Protein AF-A0AAD9P3S7-F1 (afdb_monomer_lite)

Structure (mmCIF, N/CA/C/O backbone):
data_AF-A0AAD9P3S7-F1
#
_entry.id   AF-A0AAD9P3S7-F1
#
loop_
_atom_site.group_PDB
_atom_site.id
_atom_site.type_symbol
_atom_site.label_atom_id
_atom_site.label_alt_id
_atom_site.label_comp_id
_atom_site.label_asym_id
_atom_site.label_entity_id
_atom_site.label_seq_id
_atom_site.pdbx_PDB_ins_code
_atom_site.Cartn_x
_atom_site.Cartn_y
_atom_site.Cartn_z
_atom_site.occupancy
_atom_site.B_iso_or_equiv
_atom_site.auth_seq_id
_atom_site.auth_comp_id
_atom_site.auth_asym_id
_atom_site.auth_atom_id
_atom_site.pdbx_PDB_model_num
ATOM 1 N N . MET A 1 1 ? -13.751 2.214 -25.061 1.00 39.78 1 MET A N 1
ATOM 2 C CA . MET A 1 1 ? -12.889 2.658 -26.178 1.00 39.78 1 MET A CA 1
ATOM 3 C C . MET A 1 1 ? -12.072 3.816 -25.628 1.00 39.78 1 MET A C 1
ATOM 5 O O . MET A 1 1 ? -12.679 4.724 -25.102 1.00 39.78 1 MET A O 1
ATOM 9 N N . GLU A 1 2 ? -10.754 3.856 -25.537 1.00 40.84 2 GLU A N 1
ATOM 10 C CA . GLU A 1 2 ? -9.683 3.077 -26.134 1.00 40.84 2 GLU A CA 1
ATOM 11 C C . GLU A 1 2 ? -8.422 3.436 -25.329 1.00 40.84 2 GLU A C 1
ATOM 13 O O . GLU A 1 2 ? -8.126 4.610 -25.115 1.00 40.84 2 GLU A O 1
ATOM 18 N N . GLN A 1 3 ? -7.712 2.440 -24.798 1.00 38.59 3 GLN A N 1
ATOM 19 C CA . GLN A 1 3 ? -6.448 2.679 -24.104 1.00 38.59 3 GLN A CA 1
ATOM 20 C C . GLN A 1 3 ? -5.392 3.039 -25.154 1.00 38.59 3 GLN A C 1
ATOM 22 O O . GLN A 1 3 ? -4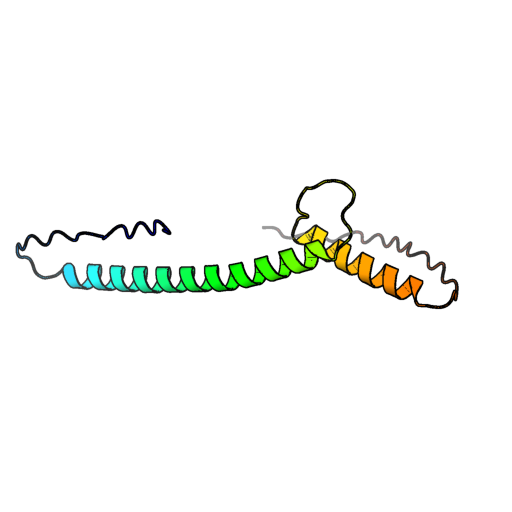.969 2.169 -25.916 1.00 38.59 3 GLN A O 1
ATOM 27 N N . GLN A 1 4 ? -4.924 4.290 -25.170 1.00 42.00 4 GLN A N 1
ATOM 28 C CA . GLN A 1 4 ? -3.749 4.699 -25.943 1.00 42.00 4 GLN A CA 1
ATOM 29 C C . GLN A 1 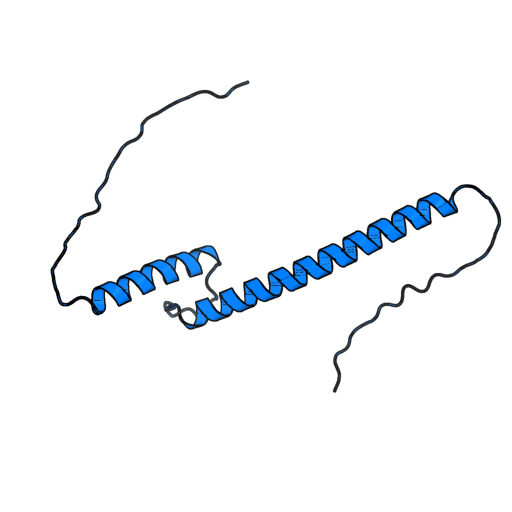4 ? -2.487 4.058 -25.354 1.00 42.00 4 GLN A C 1
ATOM 31 O O . GLN A 1 4 ? -1.746 4.643 -24.566 1.00 42.00 4 GLN A O 1
ATOM 36 N N . LYS A 1 5 ? -2.224 2.815 -25.754 1.00 47.53 5 LYS A N 1
ATOM 37 C CA . LYS A 1 5 ? -0.906 2.198 -25.631 1.00 47.53 5 LYS A CA 1
ATOM 38 C C . LYS A 1 5 ? -0.069 2.715 -26.792 1.00 47.53 5 LYS A C 1
ATOM 40 O O . LYS A 1 5 ? -0.113 2.165 -27.889 1.00 47.53 5 LYS A O 1
ATOM 45 N N . THR A 1 6 ? 0.694 3.782 -26.563 1.00 54.09 6 THR A N 1
ATOM 46 C CA . THR A 1 6 ? 1.709 4.226 -27.522 1.00 54.09 6 THR A CA 1
ATOM 47 C C . THR A 1 6 ? 2.832 3.193 -27.559 1.00 54.09 6 THR A C 1
ATOM 49 O O . THR A 1 6 ? 3.818 3.232 -26.826 1.00 54.09 6 THR A O 1
ATOM 52 N N . ASN A 1 7 ? 2.657 2.211 -28.436 1.00 45.28 7 ASN A N 1
ATOM 53 C CA . ASN A 1 7 ? 3.699 1.293 -28.842 1.00 45.28 7 ASN A CA 1
ATOM 54 C C . ASN A 1 7 ? 4.679 2.103 -29.704 1.00 45.28 7 ASN A C 1
ATOM 56 O O . ASN A 1 7 ? 4.543 2.166 -30.926 1.00 45.28 7 ASN A O 1
ATOM 60 N N . ARG A 1 8 ? 5.623 2.817 -29.069 1.00 48.72 8 ARG A N 1
ATOM 61 C CA . ARG A 1 8 ? 6.736 3.465 -29.777 1.00 48.72 8 ARG A CA 1
ATOM 62 C C . ARG A 1 8 ? 7.598 2.365 -30.389 1.00 48.72 8 ARG A C 1
ATOM 64 O O . ARG A 1 8 ? 8.541 1.866 -29.784 1.00 48.72 8 ARG A O 1
ATOM 71 N N . SER A 1 9 ? 7.204 1.971 -31.595 1.00 50.09 9 SER A N 1
ATOM 72 C CA . SER A 1 9 ? 7.928 1.094 -32.497 1.00 50.09 9 SER A CA 1
ATOM 73 C C . SER A 1 9 ? 9.327 1.665 -32.704 1.00 50.09 9 SER A C 1
ATOM 75 O O . SER A 1 9 ? 9.507 2.702 -33.346 1.00 50.09 9 SER A O 1
ATOM 77 N N . CYS A 1 10 ? 10.329 1.005 -32.128 1.00 46.06 10 CYS A N 1
ATOM 78 C CA . CYS A 1 10 ? 11.722 1.214 -32.486 1.00 46.06 10 CYS A CA 1
ATOM 79 C C . CYS A 1 10 ? 11.904 0.778 -33.947 1.00 46.06 10 CYS A C 1
ATOM 81 O O . CYS A 1 10 ? 12.257 -0.366 -34.227 1.00 46.06 10 CYS A O 1
ATOM 83 N N . ARG A 1 11 ? 11.643 1.685 -34.894 1.00 48.66 11 ARG A N 1
ATOM 84 C CA . ARG A 1 11 ? 11.984 1.503 -36.307 1.00 48.66 11 ARG A CA 1
ATOM 85 C C . ARG A 1 11 ? 13.507 1.470 -36.438 1.00 48.66 11 ARG A C 1
ATOM 87 O O . ARG A 1 11 ? 14.158 2.511 -36.481 1.00 48.66 11 ARG A O 1
ATOM 94 N N . ARG A 1 12 ? 14.087 0.271 -36.500 1.00 50.69 12 ARG A N 1
ATOM 95 C CA . ARG A 1 12 ? 15.478 0.078 -36.922 1.00 50.69 12 ARG A CA 1
ATOM 96 C C . ARG A 1 12 ? 15.569 0.265 -38.433 1.00 50.69 12 ARG A C 1
ATOM 98 O O . ARG A 1 12 ? 15.144 -0.598 -39.191 1.00 50.69 12 ARG A O 1
ATOM 105 N N . ARG A 1 13 ? 16.135 1.395 -38.863 1.00 44.91 13 ARG A N 1
ATOM 106 C CA . ARG A 1 13 ? 16.679 1.549 -40.217 1.00 44.91 13 ARG A CA 1
ATOM 107 C C . ARG A 1 13 ? 17.889 0.623 -40.344 1.00 44.91 13 ARG A C 1
ATOM 109 O O . ARG A 1 13 ? 18.887 0.826 -39.661 1.00 44.91 13 ARG A O 1
ATOM 116 N N . THR A 1 14 ? 17.794 -0.391 -41.194 1.00 49.28 14 THR A N 1
ATOM 117 C CA . THR A 1 14 ? 18.936 -1.203 -41.623 1.00 49.28 14 THR A CA 1
ATOM 118 C C . THR A 1 14 ? 19.428 -0.665 -42.963 1.00 49.28 14 THR A C 1
ATOM 120 O O . THR A 1 14 ? 18.857 -0.981 -44.002 1.00 49.28 14 THR A O 1
ATOM 123 N N . SER A 1 15 ? 20.470 0.165 -42.950 1.00 48.75 15 SER A N 1
ATOM 124 C CA . SER A 1 15 ? 21.284 0.430 -44.139 1.00 48.75 15 SER A CA 1
ATOM 125 C C . SER A 1 15 ? 22.529 -0.448 -44.055 1.00 48.75 15 SER A C 1
ATOM 127 O O . SER A 1 15 ? 23.376 -0.258 -43.182 1.00 48.75 15 SER A O 1
ATOM 129 N N . ALA A 1 16 ? 22.585 -1.454 -44.922 1.00 57.94 16 ALA A N 1
ATOM 130 C CA . ALA A 1 16 ? 23.720 -2.347 -45.069 1.00 57.94 16 ALA A CA 1
ATOM 131 C C . ALA A 1 16 ? 24.934 -1.586 -45.619 1.00 57.94 16 ALA A C 1
ATOM 133 O O . ALA A 1 16 ? 24.876 -1.019 -46.707 1.00 57.94 16 ALA A O 1
ATOM 134 N N . THR A 1 17 ? 26.051 -1.607 -44.894 1.00 46.75 17 THR A N 1
ATOM 135 C CA . THR A 1 17 ? 27.394 -1.449 -45.466 1.00 46.75 17 THR A CA 1
ATOM 136 C C . THR A 1 17 ? 28.385 -2.203 -44.578 1.00 46.75 17 THR A C 1
ATOM 138 O O . THR A 1 17 ? 28.239 -2.259 -43.358 1.00 46.75 17 THR A O 1
ATOM 141 N N . SER A 1 18 ? 29.325 -2.878 -45.228 1.00 56.72 18 SER A N 1
ATOM 142 C CA . SER A 1 18 ? 30.249 -3.864 -44.681 1.00 56.72 18 SER A CA 1
ATOM 143 C C . SER A 1 18 ? 31.194 -3.316 -43.605 1.00 56.72 18 SER A C 1
ATOM 145 O O . SER A 1 18 ? 31.715 -2.210 -43.725 1.00 56.72 18 SER A O 1
ATOM 147 N N . ARG A 1 19 ? 31.447 -4.141 -42.575 1.00 47.78 19 ARG A N 1
ATOM 148 C CA . ARG A 1 19 ? 32.760 -4.425 -41.948 1.00 47.78 19 ARG A CA 1
ATOM 149 C C . ARG A 1 19 ? 32.550 -5.364 -40.752 1.00 47.78 19 ARG A C 1
ATOM 151 O O . ARG A 1 19 ? 31.887 -5.025 -39.773 1.00 47.78 19 ARG A O 1
ATOM 158 N N . GLY A 1 20 ? 33.059 -6.589 -40.885 1.00 52.75 20 GLY A N 1
ATOM 159 C CA . GLY A 1 20 ? 32.984 -7.635 -39.866 1.00 52.75 20 GLY A CA 1
ATOM 160 C C . GLY A 1 20 ? 33.726 -7.241 -38.586 1.00 52.75 20 GLY A C 1
ATOM 161 O O . GLY A 1 20 ? 34.801 -6.657 -38.648 1.00 52.75 20 GLY A O 1
ATOM 162 N N . GLY A 1 21 ? 33.126 -7.546 -37.430 1.00 49.28 21 GLY A N 1
ATOM 163 C CA . GLY A 1 21 ? 33.772 -7.459 -36.111 1.00 49.28 21 GLY A CA 1
ATOM 164 C C . GLY A 1 21 ? 32.934 -6.813 -34.996 1.00 49.28 21 GLY A C 1
ATOM 165 O O . GLY A 1 21 ? 32.982 -7.269 -33.858 1.00 49.28 21 GLY A O 1
ATOM 166 N N . ALA A 1 22 ? 32.104 -5.804 -35.292 1.00 54.38 22 ALA A N 1
ATOM 167 C CA . ALA A 1 22 ? 31.430 -4.999 -34.253 1.00 54.38 22 ALA A CA 1
ATOM 168 C C . ALA A 1 22 ? 29.951 -5.363 -33.980 1.00 54.38 22 ALA A C 1
ATOM 170 O O . ALA A 1 22 ? 29.398 -5.007 -32.938 1.00 54.38 22 ALA A O 1
ATOM 171 N N . ALA A 1 23 ? 29.291 -6.092 -34.887 1.00 55.84 23 ALA A N 1
ATOM 172 C CA . ALA A 1 23 ? 27.859 -6.396 -34.774 1.00 55.84 23 ALA A CA 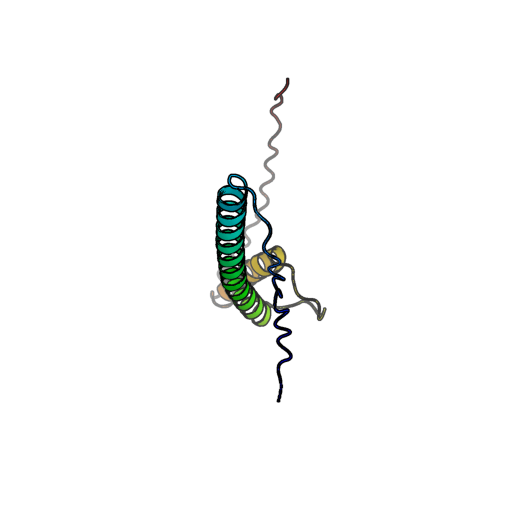1
ATOM 173 C C . ALA A 1 23 ? 27.534 -7.400 -33.647 1.00 55.84 23 ALA A C 1
ATOM 175 O O . ALA A 1 23 ? 26.524 -7.248 -32.958 1.00 55.84 23 ALA A O 1
ATOM 176 N N . GLY A 1 24 ? 28.408 -8.385 -33.398 1.00 56.34 24 GLY A N 1
ATOM 177 C CA . GLY A 1 24 ? 28.181 -9.430 -32.388 1.00 56.34 24 GLY A CA 1
ATOM 178 C C . GLY A 1 24 ? 28.128 -8.901 -30.949 1.00 56.34 24 GLY A C 1
ATOM 179 O O . GLY A 1 24 ? 27.270 -9.304 -30.163 1.00 56.34 24 GLY A O 1
ATOM 180 N N . THR A 1 25 ? 28.976 -7.928 -30.604 1.00 60.66 25 THR A N 1
ATOM 181 C CA . THR A 1 25 ? 29.002 -7.337 -29.254 1.00 60.66 25 THR A CA 1
ATOM 182 C C . THR A 1 25 ? 27.842 -6.366 -29.018 1.00 60.66 25 THR A C 1
ATOM 184 O O . THR A 1 25 ? 27.345 -6.262 -27.895 1.00 60.66 25 THR A O 1
ATOM 187 N N . CYS A 1 26 ? 27.352 -5.690 -30.062 1.00 60.78 26 CYS A N 1
ATOM 188 C CA . CYS A 1 26 ? 26.200 -4.790 -29.980 1.00 60.78 26 CYS A CA 1
ATOM 189 C C . CYS A 1 26 ? 24.878 -5.557 -29.771 1.00 60.78 26 CYS A C 1
ATOM 191 O O . CYS A 1 26 ? 24.075 -5.188 -28.912 1.00 60.78 26 CYS A O 1
ATOM 193 N N . LEU A 1 27 ? 24.691 -6.687 -30.466 1.00 65.69 27 LEU A N 1
ATOM 194 C CA . LEU A 1 27 ? 23.518 -7.561 -30.309 1.00 65.69 27 LEU A CA 1
ATOM 195 C C . LEU A 1 27 ? 23.482 -8.254 -28.934 1.00 65.69 27 LEU A C 1
ATOM 197 O O . LEU A 1 27 ? 22.430 -8.349 -28.297 1.00 65.69 27 LEU A O 1
ATOM 201 N N . MET A 1 28 ? 24.640 -8.675 -28.417 1.00 68.25 28 MET A N 1
ATOM 202 C CA . MET A 1 28 ? 24.778 -9.204 -27.052 1.00 68.25 28 MET A CA 1
ATOM 203 C C . MET A 1 28 ? 24.398 -8.148 -25.995 1.00 68.25 28 MET A C 1
ATOM 205 O O . MET A 1 28 ? 23.677 -8.435 -25.035 1.00 68.25 28 MET A O 1
ATOM 209 N N . LYS A 1 29 ? 24.829 -6.894 -26.185 1.00 76.81 29 LYS A N 1
ATOM 210 C CA . LYS A 1 29 ? 24.452 -5.773 -25.309 1.00 76.81 29 LYS A CA 1
ATOM 211 C C . LYS A 1 29 ? 22.948 -5.499 -25.369 1.00 76.81 29 LYS A C 1
ATOM 213 O O . LYS A 1 29 ? 22.317 -5.345 -24.326 1.00 76.81 29 LYS A O 1
ATOM 218 N N . GLU A 1 30 ? 22.344 -5.513 -26.552 1.00 80.06 30 GLU A N 1
ATOM 219 C CA . GLU A 1 30 ? 20.905 -5.299 -26.714 1.00 80.06 30 GLU A CA 1
ATOM 220 C C . GLU A 1 3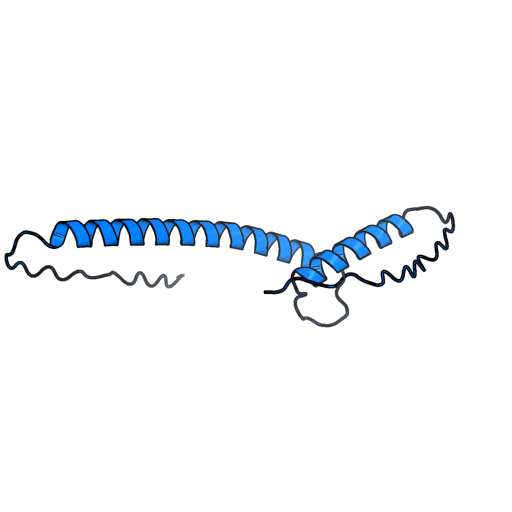0 ? 20.054 -6.408 -26.082 1.00 80.06 30 GLU A C 1
ATOM 222 O O . GLU A 1 30 ? 19.082 -6.120 -25.383 1.00 80.06 30 GLU A O 1
ATOM 227 N N . THR A 1 31 ? 20.426 -7.679 -26.249 1.00 86.94 31 THR A N 1
ATOM 228 C CA . THR A 1 31 ? 19.720 -8.791 -25.590 1.00 86.94 31 THR A CA 1
ATOM 229 C C . THR A 1 31 ? 19.820 -8.702 -24.066 1.00 86.94 31 THR A C 1
ATOM 231 O O . THR A 1 31 ? 18.814 -8.900 -23.378 1.00 86.94 31 THR A O 1
ATOM 234 N N . LYS A 1 32 ? 20.982 -8.311 -23.521 1.00 89.25 32 LYS A N 1
ATOM 235 C CA . LYS A 1 32 ? 21.159 -8.040 -22.084 1.00 89.25 32 LYS A CA 1
ATOM 236 C C . LYS A 1 32 ? 20.263 -6.892 -21.605 1.00 89.25 32 LYS A C 1
ATOM 238 O O . LYS A 1 32 ? 19.602 -7.025 -20.574 1.00 89.25 32 LYS A O 1
ATOM 243 N N . LEU A 1 33 ? 20.174 -5.799 -22.367 1.00 91.25 33 LEU A N 1
ATOM 244 C CA . LEU A 1 33 ? 19.279 -4.674 -22.066 1.00 91.25 33 LEU A CA 1
ATOM 245 C C . LEU A 1 33 ? 17.802 -5.090 -22.092 1.00 91.25 33 LEU A C 1
ATOM 247 O O . LEU A 1 33 ? 17.054 -4.730 -21.182 1.00 91.25 33 LEU A O 1
ATOM 251 N N . ARG A 1 34 ? 17.387 -5.895 -23.077 1.00 91.56 34 ARG A N 1
ATOM 252 C CA . ARG A 1 34 ? 16.019 -6.432 -23.167 1.00 91.56 34 ARG A CA 1
ATOM 253 C C . ARG A 1 34 ? 15.683 -7.343 -21.988 1.00 91.56 34 ARG A C 1
ATOM 255 O O . ARG A 1 34 ? 14.619 -7.185 -21.395 1.00 91.56 34 ARG A O 1
ATOM 262 N N . ARG A 1 35 ? 16.597 -8.241 -21.599 1.00 94.06 35 ARG A N 1
ATOM 263 C CA . ARG A 1 35 ? 16.433 -9.107 -20.414 1.00 94.06 35 ARG A CA 1
ATOM 264 C C . ARG A 1 35 ? 16.284 -8.284 -19.135 1.00 94.06 35 ARG A C 1
ATOM 266 O O . ARG A 1 35 ? 15.365 -8.540 -18.361 1.00 94.06 35 ARG A O 1
ATOM 273 N N . ARG A 1 36 ? 17.129 -7.263 -18.951 1.00 95.81 36 ARG A N 1
ATOM 274 C CA . ARG A 1 36 ? 17.042 -6.337 -17.811 1.00 95.81 36 ARG A CA 1
ATOM 275 C C . ARG A 1 36 ? 15.721 -5.568 -17.803 1.00 95.81 36 ARG A C 1
ATOM 277 O O . ARG A 1 36 ? 15.066 -5.497 -16.773 1.00 95.81 36 ARG A O 1
ATOM 284 N N . SER A 1 37 ? 15.294 -5.043 -18.951 1.00 95.75 37 SER A N 1
ATOM 285 C CA . SER A 1 37 ? 14.011 -4.338 -19.072 1.00 95.75 37 SER A CA 1
ATOM 286 C C . SER A 1 37 ? 12.824 -5.241 -18.719 1.00 95.75 37 SER A C 1
ATOM 288 O O . SER A 1 37 ? 11.955 -4.844 -17.942 1.00 95.75 37 SER A O 1
ATOM 290 N N . ALA A 1 38 ? 12.823 -6.485 -19.210 1.00 96.50 38 ALA A N 1
ATOM 291 C CA . ALA A 1 38 ? 11.802 -7.473 -18.873 1.00 96.50 38 ALA A CA 1
ATOM 292 C C . ALA A 1 38 ? 11.800 -7.819 -17.374 1.00 96.50 38 ALA A C 1
ATOM 294 O O . ALA A 1 38 ? 10.731 -7.939 -16.780 1.00 96.50 38 ALA A O 1
ATOM 295 N N . ALA A 1 39 ? 12.975 -7.938 -16.745 1.00 97.19 39 ALA A N 1
ATOM 296 C CA . ALA A 1 39 ? 13.087 -8.137 -15.300 1.00 97.19 39 ALA A CA 1
ATOM 297 C C . ALA A 1 39 ? 12.518 -6.947 -14.511 1.00 97.19 39 ALA A C 1
ATOM 299 O O . ALA A 1 39 ? 11.671 -7.142 -13.643 1.00 97.19 39 ALA A O 1
ATOM 300 N N . ASN A 1 40 ? 12.880 -5.717 -14.884 1.00 98.25 40 ASN A N 1
ATOM 301 C CA . ASN A 1 40 ? 12.357 -4.506 -14.247 1.00 98.25 40 ASN A CA 1
ATOM 302 C C . ASN A 1 40 ? 10.834 -4.384 -14.406 1.00 98.25 40 ASN A C 1
ATOM 304 O O . ASN A 1 40 ? 10.147 -3.933 -13.494 1.00 98.25 40 ASN A O 1
ATOM 308 N N . ALA A 1 41 ? 10.285 -4.786 -15.557 1.00 97.88 41 ALA A N 1
ATOM 309 C CA . ALA A 1 41 ? 8.841 -4.805 -15.773 1.00 97.88 41 ALA A CA 1
ATOM 310 C C . ALA A 1 41 ? 8.128 -5.805 -14.848 1.00 97.88 41 ALA A C 1
ATOM 312 O O . ALA A 1 41 ? 7.065 -5.486 -14.313 1.00 97.88 41 ALA A O 1
ATOM 313 N N . ARG A 1 42 ? 8.721 -6.984 -14.619 1.00 98.25 42 ARG A N 1
ATOM 314 C CA . ARG A 1 42 ? 8.193 -7.969 -13.664 1.00 98.25 42 ARG A CA 1
ATOM 315 C C . ARG A 1 42 ? 8.222 -7.443 -12.235 1.00 98.25 42 ARG A C 1
ATOM 317 O O . ARG A 1 42 ? 7.208 -7.550 -11.553 1.00 98.25 42 ARG A O 1
ATOM 324 N N . GLU A 1 43 ? 9.321 -6.818 -11.815 1.00 98.31 43 GLU A N 1
ATOM 325 C CA . GLU A 1 43 ? 9.408 -6.261 -10.461 1.00 98.31 43 GLU A CA 1
ATOM 326 C C . GLU A 1 43 ? 8.409 -5.126 -10.252 1.00 98.31 43 GLU A C 1
ATOM 328 O O . GLU A 1 43 ? 7.726 -5.086 -9.233 1.00 98.31 43 GLU A O 1
ATOM 333 N N . ARG A 1 44 ? 8.213 -4.260 -11.257 1.00 98.31 44 ARG A N 1
ATOM 334 C CA . ARG A 1 44 ? 7.138 -3.263 -11.201 1.00 98.31 44 ARG A CA 1
ATOM 335 C C . ARG A 1 44 ? 5.779 -3.922 -10.999 1.00 98.31 44 ARG A C 1
ATOM 337 O O . ARG A 1 44 ? 5.046 -3.487 -10.122 1.00 98.31 44 ARG A O 1
ATOM 344 N N . LYS A 1 45 ? 5.449 -4.979 -11.750 1.00 97.88 45 LYS A N 1
ATOM 345 C CA . LYS A 1 45 ? 4.174 -5.703 -11.586 1.00 97.88 45 LYS A CA 1
ATOM 346 C C . LYS A 1 45 ? 4.028 -6.292 -10.178 1.00 97.88 45 LYS A C 1
ATOM 348 O O . LYS A 1 45 ? 2.966 -6.156 -9.580 1.00 97.88 45 LYS A O 1
ATOM 353 N N . ARG A 1 46 ? 5.088 -6.904 -9.643 1.00 98.19 46 ARG A N 1
ATOM 354 C CA . ARG A 1 46 ? 5.118 -7.425 -8.269 1.00 98.19 46 ARG A CA 1
ATOM 355 C C . ARG A 1 46 ? 4.859 -6.310 -7.250 1.00 98.19 46 ARG A C 1
ATOM 357 O O . ARG A 1 46 ? 3.981 -6.446 -6.403 1.00 98.19 46 ARG A O 1
ATOM 364 N N . MET A 1 47 ? 5.562 -5.187 -7.385 1.00 98.31 47 MET A N 1
ATOM 365 C CA . MET A 1 47 ? 5.432 -4.034 -6.493 1.00 98.31 47 MET A CA 1
ATOM 366 C C . MET A 1 47 ? 4.057 -3.358 -6.590 1.00 98.31 47 MET A C 1
ATOM 368 O O . MET A 1 47 ? 3.532 -2.905 -5.577 1.00 98.31 47 MET A O 1
ATOM 372 N N . MET A 1 48 ? 3.439 -3.318 -7.779 1.00 97.94 48 MET A N 1
ATOM 373 C CA . MET A 1 48 ? 2.057 -2.843 -7.931 1.00 97.94 48 MET A CA 1
ATOM 374 C C . MET A 1 48 ? 1.093 -3.678 -7.080 1.00 97.94 48 MET A C 1
ATOM 376 O O . MET A 1 48 ? 0.267 -3.102 -6.384 1.00 97.94 48 MET A O 1
ATOM 380 N N . GLY A 1 49 ? 1.231 -5.010 -7.077 1.00 97.31 49 GLY A N 1
ATOM 381 C CA . GLY A 1 49 ? 0.414 -5.889 -6.232 1.00 97.31 49 GLY A CA 1
ATOM 382 C C . GLY A 1 49 ? 0.574 -5.594 -4.738 1.00 97.31 49 GLY A C 1
ATOM 383 O O . GLY A 1 49 ? -0.417 -5.494 -4.020 1.00 97.31 49 GLY A O 1
ATOM 384 N N . LEU A 1 50 ? 1.809 -5.356 -4.286 1.00 97.69 50 LEU A N 1
ATOM 385 C CA . LEU A 1 50 ? 2.072 -4.942 -2.905 1.00 97.69 50 LEU A CA 1
ATOM 386 C C . LEU A 1 50 ? 1.412 -3.596 -2.573 1.00 97.69 50 LEU A C 1
ATOM 388 O O . LEU A 1 50 ? 0.813 -3.442 -1.513 1.00 97.69 50 LEU A O 1
ATOM 392 N N . ASN A 1 51 ? 1.511 -2.616 -3.472 1.00 97.44 51 ASN A N 1
ATOM 393 C CA . ASN A 1 51 ? 0.911 -1.303 -3.251 1.00 97.44 51 ASN A CA 1
ATOM 394 C C . ASN A 1 51 ? -0.625 -1.378 -3.190 1.00 97.44 51 ASN A C 1
ATOM 396 O O . ASN A 1 51 ? -1.216 -0.689 -2.365 1.00 97.44 51 ASN A O 1
ATOM 400 N N . VAL A 1 52 ? -1.258 -2.252 -3.985 1.00 97.56 52 VAL A N 1
ATOM 401 C CA . VAL A 1 52 ? -2.706 -2.516 -3.897 1.00 97.56 52 VAL A CA 1
ATOM 402 C C . VAL A 1 52 ? -3.079 -3.078 -2.524 1.00 97.56 52 VAL A C 1
ATOM 404 O O . VAL A 1 52 ? -4.030 -2.599 -1.914 1.00 97.56 52 VAL A O 1
ATOM 407 N N . ALA A 1 53 ? -2.309 -4.031 -1.991 1.00 97.81 53 ALA A N 1
ATOM 408 C CA . ALA A 1 53 ? -2.538 -4.552 -0.641 1.00 97.81 53 ALA A CA 1
ATOM 409 C C . ALA A 1 53 ? -2.396 -3.458 0.437 1.00 97.81 53 ALA A C 1
ATOM 411 O O . ALA A 1 53 ? -3.213 -3.378 1.351 1.00 97.81 53 ALA A O 1
ATOM 412 N N . PHE A 1 54 ? -1.417 -2.560 0.295 1.00 97.62 54 PHE A N 1
ATOM 413 C CA . PHE A 1 54 ? -1.279 -1.389 1.168 1.00 97.62 54 PHE A CA 1
ATOM 414 C C . PHE A 1 54 ? -2.486 -0.447 1.090 1.00 97.62 54 PHE A C 1
ATOM 416 O O . PHE A 1 54 ? -2.927 0.066 2.113 1.00 97.62 54 PHE A O 1
ATOM 423 N N . ASP A 1 55 ? -3.034 -0.215 -0.103 1.00 95.69 55 ASP A N 1
ATOM 424 C CA . ASP A 1 55 ? -4.237 0.606 -0.263 1.00 95.69 55 ASP A CA 1
ATOM 425 C C . ASP A 1 55 ? -5.471 -0.060 0.355 1.00 95.69 55 ASP A C 1
ATOM 427 O O . ASP A 1 55 ? -6.340 0.635 0.870 1.00 95.69 55 ASP A O 1
ATOM 431 N N . HIS A 1 56 ? -5.544 -1.393 0.353 1.00 96.75 56 HIS A N 1
ATOM 432 C CA . HIS A 1 56 ? -6.602 -2.124 1.052 1.00 96.75 56 HIS A CA 1
ATOM 433 C C . HIS A 1 56 ? -6.480 -1.949 2.565 1.00 96.75 56 HIS A C 1
ATOM 435 O O . HIS A 1 56 ? -7.479 -1.665 3.218 1.00 96.75 56 HIS A O 1
ATOM 441 N N . LEU A 1 57 ? -5.260 -2.039 3.100 1.00 96.81 57 LEU A N 1
ATOM 442 C CA . LEU A 1 57 ? -5.003 -1.789 4.515 1.00 96.81 57 LEU A CA 1
ATOM 443 C C . LEU A 1 57 ? -5.401 -0.360 4.916 1.00 96.81 57 LEU A C 1
ATOM 445 O O . LEU A 1 57 ? -6.105 -0.176 5.900 1.00 96.81 57 LEU A O 1
ATOM 449 N N . ARG A 1 58 ? -5.049 0.655 4.116 1.00 95.69 58 ARG A N 1
ATOM 450 C CA . ARG A 1 58 ? -5.426 2.057 4.392 1.00 95.69 58 ARG A CA 1
ATOM 451 C C . ARG A 1 58 ? -6.932 2.289 4.508 1.00 95.69 58 ARG A C 1
ATOM 453 O O . ARG A 1 58 ? -7.325 3.215 5.196 1.00 95.69 58 ARG A O 1
ATOM 460 N N . ARG A 1 59 ? -7.762 1.486 3.834 1.00 94.06 59 ARG A N 1
ATOM 461 C CA . ARG A 1 59 ? -9.229 1.622 3.896 1.00 94.06 59 ARG A CA 1
ATOM 462 C C . ARG A 1 59 ? -9.821 1.145 5.216 1.00 94.06 59 ARG A C 1
ATOM 464 O O . ARG A 1 59 ? -10.907 1.583 5.563 1.00 94.06 59 ARG A O 1
ATOM 471 N N . VAL A 1 60 ? -9.151 0.215 5.894 1.00 94.88 60 VAL A N 1
ATOM 472 C CA . VAL A 1 60 ? -9.620 -0.358 7.166 1.00 94.88 60 VAL A CA 1
ATOM 473 C C . VAL A 1 60 ? -8.921 0.256 8.375 1.00 94.88 60 VAL A C 1
ATOM 475 O O . VAL A 1 60 ? -9.381 0.082 9.496 1.00 94.88 60 VAL A O 1
ATOM 478 N N . VAL A 1 61 ? -7.812 0.966 8.159 1.00 94.06 61 VAL A N 1
ATOM 479 C CA . VAL A 1 61 ? -7.110 1.715 9.201 1.00 94.06 61 VAL A CA 1
ATOM 480 C C . VAL A 1 61 ? -7.817 3.060 9.422 1.00 94.06 61 VAL A C 1
ATOM 482 O O . VAL A 1 61 ? -8.015 3.791 8.449 1.00 94.06 61 VAL A O 1
ATOM 485 N N . PRO A 1 62 ? -8.162 3.426 10.669 1.00 92.19 62 PRO A N 1
ATOM 486 C CA . PRO A 1 62 ? -8.752 4.724 10.979 1.00 92.19 62 PRO A CA 1
ATOM 487 C C . PRO A 1 62 ? -7.844 5.877 10.531 1.00 92.19 62 PRO A C 1
ATOM 489 O O . PRO A 1 62 ? -6.643 5.873 10.806 1.00 92.19 62 PRO A O 1
ATOM 492 N N . GLN A 1 63 ? -8.408 6.876 9.848 1.00 84.12 63 GLN A N 1
ATOM 493 C CA . GLN A 1 63 ? -7.684 8.076 9.423 1.00 84.12 63 GLN A CA 1
ATOM 494 C C . GLN A 1 63 ? -8.209 9.297 10.182 1.00 84.12 63 GLN A C 1
ATOM 496 O O . GLN A 1 63 ? -9.411 9.549 10.199 1.00 84.12 63 GLN A O 1
ATOM 501 N N . MET A 1 64 ? -7.307 10.066 10.793 1.00 68.88 64 MET A N 1
ATOM 502 C CA . MET A 1 64 ? -7.649 11.336 11.435 1.00 68.88 64 MET A CA 1
ATOM 503 C C . MET A 1 64 ? -7.853 12.418 10.372 1.00 68.88 64 MET A C 1
ATOM 505 O O . MET A 1 64 ? -6.872 13.009 9.925 1.00 68.88 64 MET A O 1
ATOM 509 N N . GLU A 1 65 ? -9.113 12.591 9.957 1.00 67.50 65 GLU A N 1
ATOM 510 C CA . GLU A 1 65 ? -9.783 13.715 9.253 1.00 67.50 65 GLU A CA 1
ATOM 511 C C . GLU A 1 65 ? -9.127 14.368 8.023 1.00 67.50 65 GLU A C 1
ATOM 513 O O . GLU A 1 65 ? -9.763 15.143 7.316 1.00 67.50 65 GLU A O 1
ATOM 518 N N . ASN A 1 66 ? -7.896 14.021 7.682 1.00 67.62 66 ASN A N 1
ATOM 519 C CA . ASN A 1 66 ? -7.243 14.466 6.472 1.00 67.62 66 ASN A CA 1
ATOM 520 C C . ASN A 1 66 ? -7.440 13.395 5.402 1.00 67.62 66 ASN A C 1
ATOM 522 O O . ASN A 1 66 ? -6.927 12.283 5.536 1.00 67.62 66 ASN A O 1
ATOM 526 N N . ASP A 1 67 ? -8.046 13.773 4.273 1.00 72.62 67 ASP A N 1
ATOM 527 C CA . ASP A 1 67 ? -8.152 12.980 3.028 1.00 72.62 67 ASP A CA 1
ATOM 528 C C . ASP A 1 67 ? -6.782 12.607 2.407 1.00 72.62 67 ASP A C 1
ATOM 530 O O . ASP A 1 67 ? -6.657 12.162 1.260 1.00 72.62 67 ASP A O 1
ATOM 534 N N . ARG A 1 68 ? -5.693 12.801 3.155 1.00 85.44 68 ARG A N 1
ATOM 535 C CA . ARG A 1 68 ? -4.334 12.481 2.759 1.00 85.44 68 ARG A CA 1
ATOM 536 C C . ARG A 1 68 ? -4.050 10.999 2.993 1.00 85.44 68 ARG A C 1
ATOM 538 O O . ARG A 1 68 ? -4.231 10.449 4.075 1.00 85.44 68 ARG A O 1
ATOM 545 N N . LYS A 1 69 ? -3.475 10.358 1.974 1.00 87.81 69 LYS A N 1
ATOM 546 C CA . LYS A 1 69 ? -2.968 8.983 2.073 1.00 87.81 69 LYS A CA 1
ATOM 547 C C . LYS A 1 69 ? -1.818 8.897 3.085 1.00 87.81 69 LYS A C 1
ATOM 549 O O . LYS A 1 69 ? -0.808 9.583 2.920 1.00 87.81 69 LYS A O 1
ATOM 554 N N . LEU A 1 70 ? -1.947 8.003 4.066 1.00 91.25 70 LEU A N 1
ATOM 555 C CA . LEU A 1 70 ? -0.893 7.689 5.037 1.00 91.25 70 LEU A CA 1
ATOM 556 C C . LEU A 1 70 ? 0.366 7.130 4.354 1.00 91.25 70 LEU A C 1
ATOM 558 O O . LEU A 1 70 ? 0.278 6.360 3.382 1.00 91.25 70 LEU A O 1
ATOM 562 N N . SER A 1 71 ? 1.547 7.466 4.888 1.00 94.81 71 SER A N 1
ATOM 563 C CA . SER A 1 71 ? 2.808 6.868 4.433 1.00 94.81 71 SER A CA 1
ATOM 564 C C . SER A 1 71 ? 2.825 5.357 4.709 1.00 94.81 71 SER A C 1
ATOM 566 O O . SER A 1 71 ? 1.984 4.835 5.442 1.00 94.81 71 SER A O 1
ATOM 568 N N . LYS A 1 72 ? 3.751 4.605 4.094 1.00 95.81 72 LYS A N 1
ATOM 569 C CA . LYS A 1 72 ? 3.842 3.149 4.332 1.00 95.81 72 LYS A CA 1
ATOM 570 C C . LYS A 1 72 ? 4.134 2.832 5.800 1.00 95.81 72 LYS A C 1
ATOM 572 O O . LYS A 1 72 ? 3.554 1.891 6.323 1.00 95.81 72 LYS A O 1
ATOM 577 N N . TYR A 1 73 ? 5.005 3.620 6.426 1.00 96.88 73 TYR A N 1
ATOM 578 C CA . TYR A 1 73 ? 5.352 3.464 7.832 1.00 96.88 73 TYR A CA 1
ATOM 579 C C . TYR A 1 73 ? 4.145 3.763 8.722 1.00 96.88 73 TYR A C 1
ATOM 581 O O . TYR A 1 73 ? 3.719 2.886 9.468 1.00 96.88 73 TYR A O 1
ATOM 589 N N . ASP A 1 74 ? 3.516 4.928 8.538 1.00 95.00 74 ASP A N 1
ATOM 590 C CA . ASP A 1 74 ? 2.365 5.333 9.356 1.00 95.00 74 ASP A CA 1
ATOM 591 C C . ASP A 1 74 ? 1.196 4.356 9.207 1.00 95.00 74 ASP A C 1
ATOM 593 O O . ASP A 1 74 ? 0.538 4.029 10.185 1.00 95.00 74 ASP A O 1
A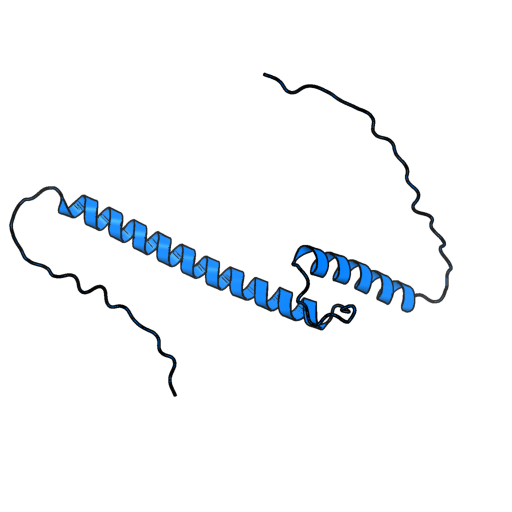TOM 597 N N . THR A 1 75 ? 0.962 3.832 7.996 1.00 96.06 75 THR A N 1
ATOM 598 C CA . THR A 1 75 ? -0.088 2.824 7.761 1.00 96.06 75 THR A CA 1
ATOM 599 C C . THR A 1 75 ? 0.153 1.563 8.598 1.00 96.06 75 THR A C 1
ATOM 601 O O . THR A 1 75 ? -0.797 1.008 9.138 1.00 96.06 75 THR A O 1
ATOM 604 N N . ILE A 1 76 ? 1.406 1.101 8.708 1.00 97.38 76 ILE A N 1
ATOM 605 C CA . ILE A 1 76 ? 1.745 -0.083 9.513 1.00 97.38 76 ILE A CA 1
ATOM 606 C C . ILE A 1 76 ? 1.586 0.226 11.001 1.00 97.38 76 ILE A C 1
ATOM 608 O O . ILE A 1 76 ? 0.953 -0.559 11.701 1.00 97.38 76 ILE A O 1
ATOM 612 N N . GLN A 1 77 ? 2.114 1.363 11.464 1.00 96.62 77 GLN A N 1
ATOM 613 C CA . GLN A 1 77 ? 2.010 1.766 12.870 1.00 96.62 77 GLN A CA 1
ATOM 614 C C . GLN A 1 77 ? 0.546 1.884 13.304 1.00 96.62 77 GLN A C 1
ATOM 616 O O . GLN A 1 77 ? 0.131 1.261 14.275 1.00 96.62 77 GLN A O 1
ATOM 621 N N . MET A 1 78 ? -0.274 2.584 12.518 1.00 95.88 78 MET A N 1
ATOM 622 C CA . MET A 1 78 ? -1.703 2.728 12.796 1.00 95.88 78 MET A CA 1
ATOM 623 C C . MET A 1 78 ? -2.456 1.402 12.746 1.00 95.88 78 MET A C 1
ATOM 625 O O . MET A 1 78 ? -3.333 1.181 13.572 1.00 95.88 78 MET A O 1
ATOM 629 N N . ALA A 1 79 ? -2.104 0.489 11.837 1.00 97.38 79 ALA A N 1
ATOM 630 C CA . ALA A 1 79 ? -2.697 -0.845 11.823 1.00 97.38 79 ALA A CA 1
ATOM 631 C C . ALA A 1 79 ? -2.369 -1.637 13.099 1.00 97.38 79 ALA A C 1
ATOM 633 O O . ALA A 1 79 ? -3.261 -2.271 13.656 1.00 97.38 79 ALA A O 1
ATOM 634 N N . GLN A 1 80 ? -1.121 -1.583 13.578 1.00 97.31 80 GLN A N 1
ATOM 635 C CA . GLN A 1 80 ? -0.711 -2.243 14.823 1.00 97.31 80 GLN A CA 1
ATOM 636 C C . GLN A 1 80 ? -1.474 -1.678 16.023 1.00 97.31 80 GLN A C 1
ATOM 638 O O . GLN A 1 80 ? -2.109 -2.440 16.749 1.00 97.31 80 GLN A O 1
ATOM 643 N N . THR A 1 81 ? -1.484 -0.351 16.181 1.00 96.31 81 THR A N 1
ATOM 644 C CA . THR A 1 81 ? -2.236 0.321 17.250 1.00 96.31 81 THR A CA 1
ATOM 645 C C . THR A 1 81 ? -3.726 0.001 17.178 1.00 96.31 81 THR A C 1
ATOM 647 O O . THR A 1 81 ? -4.347 -0.254 18.207 1.00 96.31 81 THR A O 1
ATOM 650 N N . TYR A 1 82 ? -4.305 -0.031 15.975 1.00 96.75 82 TYR A N 1
ATOM 651 C CA . TYR A 1 82 ? -5.727 -0.302 15.801 1.00 96.75 82 TYR A CA 1
ATOM 652 C C . TYR A 1 82 ? -6.099 -1.737 16.177 1.00 96.75 82 TYR A C 1
ATOM 654 O O . TYR A 1 82 ? -7.077 -1.933 16.893 1.00 96.75 82 TYR A O 1
ATOM 662 N N . ILE A 1 83 ? -5.303 -2.731 15.765 1.00 96.56 83 ILE A N 1
ATOM 663 C CA . ILE A 1 83 ? -5.507 -4.123 16.188 1.00 96.56 83 ILE A CA 1
ATOM 664 C C . ILE A 1 83 ? -5.455 -4.214 17.717 1.00 96.56 83 ILE A C 1
ATOM 666 O O . ILE A 1 83 ? -6.380 -4.764 18.307 1.00 96.56 83 ILE A O 1
ATOM 670 N N . SER A 1 84 ? -4.443 -3.627 18.365 1.00 96.19 84 SER A N 1
ATOM 671 C CA . SER A 1 84 ? -4.333 -3.626 19.831 1.00 96.19 84 SER A CA 1
ATOM 672 C C . SER A 1 84 ? -5.530 -2.974 20.522 1.00 96.19 84 SER A C 1
ATOM 674 O O . SER A 1 84 ? -6.051 -3.531 21.482 1.00 96.19 84 SER A O 1
ATOM 676 N N . ALA A 1 85 ? -6.010 -1.838 20.012 1.00 95.06 85 ALA A N 1
ATOM 677 C CA . ALA A 1 85 ? -7.179 -1.158 20.565 1.00 95.06 85 ALA A CA 1
ATOM 678 C C . ALA A 1 85 ? -8.462 -1.995 20.429 1.00 95.06 85 ALA A C 1
ATOM 680 O O . ALA A 1 85 ? -9.258 -2.059 21.363 1.00 95.06 85 ALA A O 1
ATOM 681 N N . LEU A 1 86 ? -8.657 -2.663 19.287 1.00 95.25 86 LEU A N 1
ATOM 682 C CA . LEU A 1 86 ? -9.795 -3.563 19.087 1.00 95.25 86 LEU A CA 1
ATOM 683 C C . LEU A 1 86 ? -9.720 -4.795 19.995 1.00 95.25 86 LEU A C 1
ATOM 685 O O . LEU A 1 86 ? -10.753 -5.225 20.495 1.00 95.25 86 LEU A O 1
ATOM 689 N N . MET A 1 87 ? -8.526 -5.353 20.217 1.00 95.94 87 MET A N 1
ATOM 690 C CA . MET A 1 87 ? -8.341 -6.461 21.161 1.00 95.94 87 MET A CA 1
ATOM 691 C C . MET A 1 87 ? -8.685 -6.030 22.590 1.00 95.94 87 MET A C 1
ATOM 693 O O . MET A 1 87 ? -9.481 -6.702 23.234 1.00 95.94 87 MET A O 1
ATOM 697 N N . ALA A 1 88 ? -8.179 -4.877 23.039 1.00 92.44 88 ALA A N 1
ATOM 698 C CA . ALA A 1 88 ? -8.476 -4.338 24.366 1.00 92.44 88 ALA A CA 1
ATOM 699 C C . ALA A 1 88 ? -9.976 -4.057 24.570 1.00 92.44 88 ALA A C 1
ATOM 701 O O . ALA A 1 88 ? -10.506 -4.319 25.640 1.00 92.44 88 ALA A O 1
ATOM 702 N N . LEU A 1 89 ? -10.681 -3.581 23.535 1.00 93.94 89 LEU A N 1
ATOM 703 C CA . LEU A 1 89 ? -12.131 -3.351 23.595 1.00 93.94 89 LEU A CA 1
ATOM 704 C C . LEU A 1 89 ? -12.945 -4.650 23.736 1.00 93.94 89 LEU A C 1
ATOM 706 O O . LEU A 1 89 ? -14.062 -4.628 24.250 1.00 93.94 89 LEU A O 1
ATOM 710 N N . LEU A 1 90 ? -12.424 -5.768 23.226 1.00 92.56 90 LEU A N 1
ATOM 711 C CA . LEU A 1 90 ? -13.078 -7.076 23.300 1.00 92.56 90 LEU A CA 1
ATOM 712 C C . LEU A 1 90 ? -12.758 -7.824 24.600 1.00 92.56 90 LEU A C 1
ATOM 714 O O . LEU A 1 90 ? -13.475 -8.767 24.941 1.00 92.56 90 LEU A O 1
ATOM 718 N N . GLU A 1 91 ? -11.706 -7.429 25.318 1.00 87.12 91 GLU A N 1
ATOM 719 C CA . GLU A 1 91 ? -11.392 -7.976 26.633 1.00 87.12 91 GLU A CA 1
ATOM 720 C C . GLU A 1 91 ? -12.294 -7.325 27.700 1.00 87.12 91 GLU A C 1
ATOM 722 O O . GLU A 1 91 ? -12.345 -6.101 27.814 1.00 87.12 91 GLU A O 1
ATOM 727 N N . PRO A 1 92 ? -13.045 -8.113 28.491 1.00 67.06 92 PRO A N 1
ATOM 728 C CA . PRO A 1 92 ? -13.875 -7.574 29.558 1.00 67.06 92 PRO A CA 1
ATOM 729 C C . PRO A 1 92 ? -12.982 -7.057 30.692 1.00 67.06 92 PRO A C 1
ATOM 731 O O . PRO A 1 92 ? -12.511 -7.854 31.495 1.00 67.06 92 PRO A O 1
ATOM 734 N N . GLU A 1 93 ? -12.750 -5.741 30.721 1.00 63.97 93 GLU A N 1
ATOM 735 C CA . GLU A 1 93 ? -12.242 -4.919 31.836 1.00 63.97 93 GLU A CA 1
ATOM 736 C C . GLU A 1 93 ? -11.520 -5.704 32.949 1.00 63.97 93 GLU A C 1
ATOM 738 O O . GLU A 1 93 ? -11.994 -5.810 34.083 1.00 63.97 93 GLU A O 1
ATOM 743 N N . VAL A 1 94 ? -10.337 -6.237 32.646 1.00 59.19 94 VAL A N 1
ATOM 744 C CA . VAL A 1 94 ? -9.332 -6.496 33.679 1.00 59.19 94 VAL A CA 1
ATOM 745 C C . VAL A 1 94 ? -8.307 -5.391 33.520 1.00 59.19 94 VAL A C 1
ATOM 747 O O . VAL A 1 94 ? -7.389 -5.488 32.716 1.00 59.19 94 VAL A O 1
ATOM 750 N N . GLY A 1 95 ? -8.537 -4.288 34.235 1.00 58.34 95 GLY A N 1
ATOM 751 C CA . GLY A 1 95 ? -7.711 -3.092 34.162 1.00 58.34 95 GLY A CA 1
ATOM 752 C C . GLY A 1 95 ? -6.232 -3.405 34.367 1.00 58.34 95 GLY A C 1
ATOM 753 O O . GLY A 1 95 ? -5.787 -3.649 35.486 1.00 58.34 95 GLY A O 1
ATOM 754 N N . THR A 1 96 ? -5.457 -3.334 33.291 1.00 55.16 96 THR A N 1
ATOM 755 C CA . THR A 1 96 ? -4.001 -3.275 33.355 1.00 55.16 96 THR A CA 1
ATOM 756 C C . THR A 1 96 ? -3.572 -1.876 32.948 1.00 55.16 96 THR A C 1
ATOM 758 O O . THR A 1 96 ? -3.275 -1.593 31.789 1.00 55.16 96 THR A O 1
ATOM 761 N N . ASN A 1 97 ? -3.560 -0.986 33.940 1.00 57.84 97 ASN A N 1
ATOM 762 C CA . ASN A 1 97 ? -2.648 0.146 33.943 1.00 57.84 97 ASN A CA 1
ATOM 763 C C . ASN A 1 97 ? -1.229 -0.441 33.946 1.00 57.84 97 ASN A C 1
ATOM 765 O O . ASN A 1 97 ? -0.719 -0.754 35.019 1.00 57.84 97 ASN A O 1
ATOM 769 N N . ASP A 1 98 ? -0.616 -0.643 32.781 1.00 49.69 98 ASP A N 1
ATOM 770 C CA . ASP A 1 98 ? 0.820 -0.909 32.718 1.00 49.69 98 ASP A CA 1
ATOM 771 C C . ASP A 1 98 ? 1.525 0.300 32.109 1.00 49.69 98 ASP A C 1
ATOM 773 O O . ASP A 1 98 ? 1.433 0.616 30.922 1.00 49.69 98 ASP A O 1
ATOM 777 N N . VAL A 1 99 ? 2.161 1.034 33.012 1.00 60.19 99 VAL A N 1
ATOM 778 C CA . VAL A 1 99 ? 3.065 2.138 32.746 1.00 60.19 99 VAL A CA 1
ATOM 779 C C . VAL A 1 99 ? 4.317 1.547 32.104 1.00 60.19 99 VAL A C 1
ATOM 781 O O . VAL A 1 99 ? 5.207 1.078 32.805 1.00 60.19 99 VAL A O 1
ATOM 784 N N . THR A 1 100 ? 4.450 1.613 30.780 1.00 53.34 100 THR A N 1
ATOM 785 C CA . THR A 1 100 ? 5.766 1.447 30.144 1.00 53.34 100 THR A CA 1
ATOM 786 C C . THR A 1 100 ? 6.522 2.774 30.169 1.00 53.34 100 THR A C 1
ATOM 788 O O . THR A 1 100 ? 6.828 3.363 29.134 1.00 53.34 100 THR A O 1
ATOM 791 N N . GLU A 1 101 ? 6.833 3.248 31.377 1.00 52.81 101 GLU A N 1
ATOM 792 C CA . GLU A 1 101 ? 8.075 3.977 31.606 1.00 52.81 101 GLU A CA 1
ATOM 793 C C . GLU A 1 101 ? 9.181 2.930 31.718 1.00 52.81 101 GLU A C 1
ATOM 795 O O . GLU A 1 101 ? 9.389 2.307 32.754 1.00 52.81 101 GLU A O 1
ATOM 800 N N . THR A 1 102 ? 9.923 2.728 30.638 1.00 52.41 102 THR A N 1
ATOM 801 C CA . THR A 1 102 ? 11.277 2.184 30.740 1.00 52.41 102 THR A CA 1
ATOM 802 C C . THR A 1 102 ? 12.215 3.236 30.179 1.00 52.41 102 THR A C 1
ATOM 804 O O . THR A 1 102 ? 12.655 3.196 29.035 1.00 52.41 102 THR A O 1
ATOM 807 N N . SER A 1 103 ? 12.500 4.225 31.028 1.00 53.62 103 SER A N 1
ATOM 808 C CA . SER A 1 103 ? 13.768 4.938 30.970 1.00 53.62 103 SER A CA 1
ATOM 809 C C . SER A 1 103 ? 14.866 3.896 31.160 1.00 53.62 103 SER A C 1
ATOM 811 O O . SER A 1 103 ? 15.068 3.387 32.260 1.00 53.62 103 SER A O 1
ATOM 813 N N . THR A 1 104 ? 15.571 3.545 30.095 1.00 57.34 104 THR A N 1
ATOM 814 C CA . THR A 1 104 ? 16.900 2.952 30.223 1.00 57.34 104 THR A CA 1
ATOM 815 C C . THR A 1 104 ? 17.831 3.809 29.393 1.00 57.34 104 THR A C 1
ATOM 817 O O . THR A 1 104 ? 17.898 3.707 28.172 1.00 57.34 104 THR A O 1
ATOM 820 N N . ASN A 1 105 ? 18.483 4.733 30.094 1.00 57.94 105 ASN A N 1
ATOM 821 C CA . ASN A 1 105 ? 19.678 5.406 29.624 1.00 57.94 105 ASN A CA 1
ATOM 822 C C . ASN A 1 105 ? 20.687 4.324 29.222 1.00 57.94 105 ASN A C 1
ATOM 824 O O . ASN A 1 105 ? 21.197 3.634 30.103 1.00 57.94 105 ASN A O 1
ATOM 828 N N . ASP A 1 106 ? 20.972 4.178 27.932 1.00 51.53 106 ASP A N 1
ATOM 829 C CA . ASP A 1 106 ? 22.165 3.465 27.485 1.00 51.53 106 ASP A CA 1
ATOM 830 C C . ASP A 1 106 ? 23.181 4.490 26.989 1.00 51.53 106 ASP A C 1
ATOM 832 O O . ASP A 1 106 ? 23.131 5.015 25.874 1.00 51.53 106 ASP A O 1
ATOM 836 N N . SER A 1 107 ? 24.055 4.847 27.920 1.00 61.88 107 SER A N 1
ATOM 837 C CA . SER A 1 107 ? 25.234 5.656 27.695 1.00 61.88 107 SER A CA 1
ATOM 838 C C . SER A 1 107 ? 26.351 4.766 27.145 1.00 61.88 107 SER A C 1
ATOM 840 O O . SER A 1 107 ? 26.931 3.988 27.894 1.00 61.88 107 SER A O 1
ATOM 842 N N . GLY A 1 108 ? 26.733 4.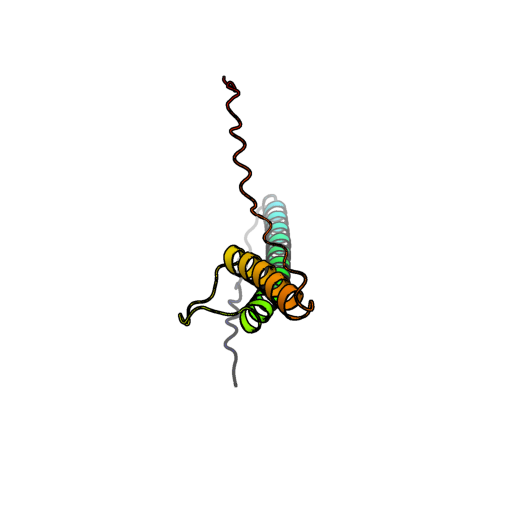993 25.887 1.00 48.72 108 GLY A N 1
ATOM 843 C CA . GLY A 1 108 ? 28.116 4.858 25.426 1.00 48.72 108 GLY A CA 1
ATOM 844 C C . GLY A 1 108 ? 28.519 3.541 24.756 1.00 48.72 108 GLY A C 1
ATOM 845 O O . GLY A 1 108 ? 28.559 2.485 25.368 1.00 48.72 108 GLY A O 1
ATOM 846 N N . CYS A 1 109 ? 29.038 3.648 23.535 1.00 57.00 109 CYS A N 1
ATOM 847 C CA . CYS A 1 109 ? 30.463 3.392 23.327 1.00 57.00 109 CYS A CA 1
ATOM 848 C C . CYS A 1 109 ? 30.936 3.982 21.997 1.00 57.00 109 CYS A C 1
ATOM 850 O O . CYS A 1 109 ? 30.267 3.955 20.966 1.00 57.00 109 CYS A O 1
ATOM 852 N N . GLU A 1 110 ? 32.099 4.598 22.106 1.00 59.47 110 GLU A N 1
ATOM 853 C CA . GLU A 1 110 ? 32.835 5.315 21.090 1.00 59.47 110 GLU A CA 1
ATOM 854 C C . GLU A 1 110 ? 33.517 4.355 20.106 1.00 59.47 110 GLU A C 1
ATOM 856 O O . GLU A 1 110 ? 33.702 3.171 20.382 1.00 59.47 110 GLU A O 1
ATOM 861 N N . ASN A 1 111 ? 34.022 4.958 19.031 1.00 56.12 111 ASN A N 1
ATOM 862 C CA . ASN A 1 111 ? 35.075 4.461 18.147 1.00 56.12 111 ASN A CA 1
ATOM 863 C C . ASN A 1 111 ? 34.636 3.556 16.996 1.00 56.12 111 ASN A C 1
ATOM 865 O O . ASN A 1 111 ? 34.571 2.337 17.105 1.00 56.12 111 ASN A O 1
ATOM 869 N N . MET A 1 112 ? 34.533 4.175 15.819 1.00 53.81 112 MET A N 1
ATOM 870 C CA . MET A 1 112 ? 35.082 3.562 14.615 1.00 53.81 112 MET A CA 1
ATOM 871 C C . MET A 1 112 ? 35.697 4.656 13.731 1.00 53.81 112 MET A C 1
ATOM 873 O O . MET A 1 112 ? 35.011 5.332 12.972 1.00 53.81 112 MET A O 1
ATOM 877 N N . SER A 1 113 ? 37.002 4.838 13.903 1.00 55.09 113 SER A N 1
ATOM 878 C CA . SER A 1 113 ? 37.931 5.442 12.942 1.00 55.09 113 SER A CA 1
ATOM 879 C C . SER A 1 113 ? 39.171 4.547 12.922 1.00 55.09 113 SER A C 1
ATOM 881 O O . SER A 1 113 ? 39.443 3.898 13.941 1.00 55.09 113 SER A O 1
ATOM 883 N N . PRO A 1 114 ? 39.956 4.516 11.834 1.00 65.81 114 PRO A N 1
ATOM 884 C CA . PRO A 1 114 ? 39.977 5.450 10.696 1.00 65.81 114 PRO A CA 1
ATOM 885 C C . PRO A 1 114 ? 39.163 5.021 9.468 1.00 65.81 114 PRO A C 1
ATOM 887 O O . PRO A 1 114 ? 39.031 3.800 9.230 1.00 65.81 114 PRO A O 1
#

Secondary structure (DSSP, 8-state):
-------------------TTSHHHHHHHHHHHHHHHHHHHHHHHHHHHHHHHHHHHHHHS---S--SPPPHHHHHHHHHHHHHHHHHHHS-----------------------

Sequence (114 aa):
MEQQKTNRSCRRRTSATSRGGAAGTCLMKETKLRRRSAANARERKRMMGLNVAFDHLRRVVPQMENDRKLSKYDTIQMAQTYISALMALLEPEVGTNDVTETSTNDSGCENMSP

InterPro domains:
  IPR011598 Myc-type, basic helix-loop-helix (bHLH) domain [PF00010] (35-86)
  IPR011598 Myc-type, basic helix-loop-helix (bHLH) domain [PS50888] (34-86)
  IPR011598 Myc-type, basic helix-loop-helix (bHLH) domain [SM00353] (40-92)
  IPR036638 Helix-loop-helix DNA-binding domain superfamily [G3DSA:4.10.280.10] (29-96)
  IPR036638 Helix-loop-helix DNA-binding domain superfamily [SSF47459] (33-92)
  IPR050359 Basic helix-loop-helix transcription factors [PTHR19290] (8-93)

Organism: Ridgeia piscesae (NCBI:txid27915)

Radius of gyration: 28.22 Å; chains: 1; bounding box: 54×24×80 Å

Foldseek 3Di:
DDDPPPPVPPPDDDDDDDDPDPPVVVVVVVVVVVVVVVVVVVVVVVVVVVVVVLVVLQVVQDDDPDPDDDDSVRSVVSSVVVVVVVVVVPDDDPDDPDDPPDPDDDDDDDDDDD

pLDDT: mean 75.33, std 20.81, range [38.59, 98.31]